Protein AF-A0A8H2WI42-F1 (afdb_monomer)

Radius of gyration: 47.76 Å; Cα contacts (8 Å, |Δi|>4): 108; chains: 1; bounding box: 80×71×125 Å

Secondary structure (DSSP, 8-state):
-------HHHHHHHHHHHHHHHHHHHHHHHHHHTS-HHHHHHHHHHHHHHHHHHHHHHHHHHHHHHHHHHHHHHHHHHHHHHHHHHHHHHHHHHHHHHH--STTSB--PPPPTTSPPPPTTTS-SBHHHHHH--HHHHHHHHHHTT----TT--HHHHHHHHHHHHT---

Structure (mmCIF, N/CA/C/O backbone):
data_AF-A0A8H2WI42-F1
#
_entry.id   AF-A0A8H2WI42-F1
#
loop_
_atom_site.group_PDB
_atom_site.id
_atom_site.type_symbol
_atom_site.label_atom_id
_atom_site.labe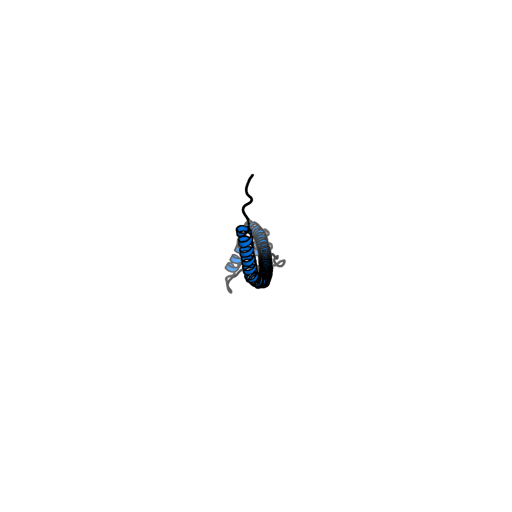l_alt_id
_atom_site.label_comp_id
_atom_site.label_asym_id
_atom_site.label_entity_id
_atom_site.label_seq_id
_atom_site.pdbx_PDB_ins_code
_atom_site.Cartn_x
_atom_site.Cartn_y
_atom_site.Cartn_z
_atom_site.occupancy
_atom_site.B_iso_or_equiv
_atom_site.auth_seq_id
_atom_site.auth_comp_id
_atom_site.auth_asym_id
_atom_site.auth_atom_id
_atom_site.pdbx_PDB_model_num
ATOM 1 N N . MET A 1 1 ? 46.344 56.188 -91.158 1.00 41.31 1 MET A N 1
ATOM 2 C CA . MET A 1 1 ? 47.167 54.965 -91.235 1.00 41.31 1 MET A CA 1
ATOM 3 C C . MET A 1 1 ? 47.690 54.660 -89.843 1.00 41.31 1 MET A C 1
ATOM 5 O O . MET A 1 1 ? 48.489 55.440 -89.346 1.00 41.31 1 MET A O 1
ATOM 9 N N . ALA A 1 2 ? 47.208 53.594 -89.204 1.00 46.62 2 ALA A N 1
ATOM 10 C CA . ALA A 1 2 ? 47.808 53.053 -87.986 1.00 46.62 2 ALA A CA 1
ATOM 11 C C . ALA A 1 2 ? 48.639 51.828 -88.392 1.00 46.62 2 ALA A C 1
ATOM 13 O O . ALA A 1 2 ? 48.130 50.947 -89.082 1.00 46.62 2 ALA A O 1
ATOM 14 N N . GLN A 1 3 ? 49.929 51.830 -88.055 1.00 51.53 3 GLN A N 1
ATOM 15 C CA . GLN A 1 3 ? 50.842 50.719 -88.317 1.00 51.53 3 GLN A CA 1
ATOM 16 C C . GLN A 1 3 ? 50.458 49.536 -87.420 1.00 51.53 3 GLN A C 1
ATOM 18 O O . GLN A 1 3 ? 50.514 49.653 -86.199 1.00 51.53 3 GLN A O 1
ATOM 23 N N . LEU A 1 4 ? 50.084 48.403 -88.019 1.00 53.66 4 LEU A N 1
ATOM 24 C CA . LEU A 1 4 ? 50.010 47.124 -87.314 1.00 53.66 4 LEU A CA 1
ATOM 25 C C . LEU A 1 4 ? 51.448 46.698 -86.992 1.00 53.66 4 LEU A C 1
ATOM 27 O O . LEU A 1 4 ? 52.192 46.287 -87.883 1.00 53.66 4 LEU A O 1
ATOM 31 N N . GLN A 1 5 ? 51.866 46.872 -85.738 1.00 60.22 5 GLN A N 1
ATOM 32 C CA . GLN A 1 5 ? 53.112 46.287 -85.252 1.00 60.22 5 GLN A CA 1
ATOM 33 C C . GLN A 1 5 ? 52.978 44.756 -85.238 1.00 60.22 5 GLN A C 1
ATOM 35 O O . GLN A 1 5 ? 51.902 44.243 -84.933 1.00 60.22 5 GLN A O 1
ATOM 40 N N . PRO A 1 6 ? 54.041 44.006 -85.566 1.00 58.50 6 PRO A N 1
ATOM 41 C CA . PRO A 1 6 ? 53.992 42.552 -85.551 1.00 58.50 6 PRO A CA 1
ATOM 42 C C . PRO A 1 6 ? 53.784 42.033 -84.120 1.00 58.50 6 PRO A C 1
ATOM 44 O O . PRO A 1 6 ? 54.685 42.111 -83.289 1.00 58.50 6 PRO A O 1
ATOM 47 N N . GLU A 1 7 ? 52.615 41.452 -83.851 1.00 64.00 7 GLU A N 1
ATOM 48 C CA . GLU A 1 7 ? 52.217 40.874 -82.553 1.00 64.00 7 GLU A CA 1
ATOM 49 C C . GLU A 1 7 ? 52.965 39.568 -82.200 1.00 64.00 7 GLU A C 1
ATOM 51 O O . GLU A 1 7 ? 52.633 38.887 -81.232 1.00 64.00 7 GLU A O 1
ATOM 56 N N . TRP A 1 8 ? 54.014 39.215 -82.951 1.00 73.31 8 TRP A N 1
ATOM 57 C CA . TRP A 1 8 ? 54.834 38.019 -82.736 1.00 73.31 8 TRP A CA 1
ATOM 58 C C . TRP A 1 8 ? 55.337 37.844 -81.296 1.00 73.31 8 TRP A C 1
ATOM 60 O O . TRP A 1 8 ? 55.250 36.727 -80.794 1.00 73.31 8 TRP A O 1
ATOM 70 N N . PRO A 1 9 ? 55.802 38.889 -80.581 1.00 74.88 9 PRO A N 1
ATOM 71 C CA . PRO A 1 9 ? 56.204 38.740 -79.183 1.00 74.88 9 PRO A CA 1
ATOM 72 C C . PRO A 1 9 ? 55.037 38.348 -78.267 1.00 74.88 9 PRO A C 1
ATOM 74 O O . PRO A 1 9 ? 55.220 37.568 -77.339 1.00 74.88 9 PRO A O 1
ATOM 77 N N . ILE A 1 10 ? 53.830 38.851 -78.549 1.00 76.94 10 ILE A N 1
ATOM 78 C CA . ILE A 1 10 ? 52.614 38.541 -77.786 1.00 76.94 10 ILE A CA 1
ATOM 79 C C . ILE A 1 10 ? 52.227 3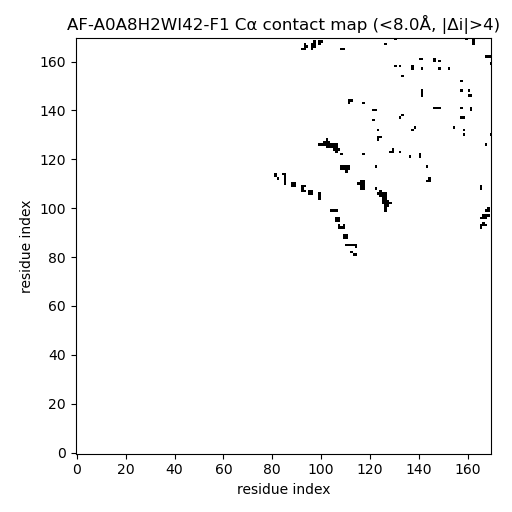7.077 -78.013 1.00 76.94 10 ILE A C 1
ATOM 81 O O . ILE A 1 10 ? 51.945 36.361 -77.055 1.00 76.94 10 ILE A O 1
ATOM 85 N N . ILE A 1 11 ? 52.290 36.612 -79.264 1.00 75.88 11 ILE A N 1
ATOM 86 C CA . ILE A 1 11 ? 52.019 35.216 -79.631 1.00 75.88 11 ILE A CA 1
ATOM 87 C C . ILE A 1 11 ? 53.037 34.273 -78.970 1.00 75.88 11 ILE A C 1
ATOM 89 O O . ILE A 1 11 ? 52.645 33.268 -78.383 1.00 75.88 11 ILE A O 1
ATOM 93 N N . THR A 1 12 ? 54.331 34.600 -79.007 1.00 79.19 12 THR A N 1
ATOM 94 C CA . THR A 1 12 ? 55.389 33.778 -78.391 1.00 79.19 12 THR A CA 1
ATOM 95 C C . THR A 1 12 ? 55.243 33.692 -76.872 1.00 79.19 12 THR A C 1
ATOM 97 O O . THR A 1 12 ? 55.379 32.609 -76.298 1.00 79.19 12 THR A O 1
ATOM 100 N N . ASN A 1 13 ? 54.915 34.806 -76.213 1.00 78.94 13 ASN A N 1
ATOM 101 C CA . ASN A 1 13 ? 54.652 34.808 -74.775 1.00 78.94 13 ASN A CA 1
ATOM 102 C C . ASN A 1 13 ? 53.420 33.955 -74.445 1.00 78.94 13 ASN A C 1
ATOM 104 O O . ASN A 1 13 ? 53.494 33.105 -73.564 1.00 78.94 13 ASN A O 1
ATOM 108 N N . ALA A 1 14 ? 52.340 34.077 -75.225 1.00 74.94 14 ALA A N 1
ATOM 109 C CA . ALA A 1 14 ? 51.139 33.264 -75.043 1.00 74.94 14 ALA A CA 1
ATOM 110 C C . ALA A 1 14 ? 51.407 31.756 -75.214 1.00 74.94 14 ALA A C 1
ATOM 112 O O . ALA A 1 14 ? 50.877 30.947 -74.454 1.00 74.94 14 ALA A O 1
ATOM 113 N N . PHE A 1 15 ? 52.253 31.360 -76.171 1.00 80.56 15 PHE A N 1
ATOM 114 C CA . PHE A 1 15 ? 52.679 29.963 -76.319 1.00 80.56 15 PHE A CA 1
ATOM 115 C C . PHE A 1 15 ? 53.477 29.469 -75.110 1.00 80.56 15 PHE A C 1
ATOM 117 O O . PHE A 1 15 ? 53.229 28.368 -74.621 1.00 80.56 15 PHE A O 1
ATOM 124 N N . THR A 1 16 ? 54.387 30.295 -74.598 1.00 82.62 16 THR A N 1
ATOM 125 C CA . THR A 1 16 ? 55.201 29.961 -73.421 1.00 82.62 16 THR A CA 1
ATOM 126 C C . THR A 1 16 ? 54.327 29.804 -72.172 1.00 82.62 16 THR A C 1
ATOM 128 O O . THR A 1 16 ? 54.487 28.845 -71.416 1.00 82.62 16 THR A O 1
ATOM 131 N N . ASP A 1 17 ? 53.344 30.687 -71.991 1.00 80.38 17 ASP A N 1
ATOM 132 C CA . ASP A 1 17 ? 52.384 30.626 -70.887 1.00 80.38 17 ASP A CA 1
ATOM 133 C C . ASP A 1 17 ? 51.490 29.378 -70.971 1.00 80.38 17 ASP A C 1
ATOM 135 O O . ASP A 1 17 ? 51.221 28.730 -69.956 1.00 80.38 17 ASP A O 1
ATOM 139 N N . LEU A 1 18 ? 51.069 28.988 -72.180 1.00 80.50 18 LEU A N 1
ATOM 140 C CA . LEU A 1 18 ? 50.295 27.765 -72.413 1.00 80.50 18 LEU A CA 1
ATOM 141 C C . LEU A 1 18 ? 51.111 26.498 -72.138 1.00 80.50 18 LEU A C 1
ATOM 143 O O . LEU A 1 18 ? 50.589 25.552 -71.542 1.00 80.50 18 LEU A O 1
ATOM 147 N N . GLU A 1 19 ? 52.386 26.465 -72.526 1.00 84.44 19 GLU A N 1
ATOM 148 C CA . GLU A 1 19 ? 53.281 25.354 -72.191 1.00 84.44 19 GLU A CA 1
ATOM 149 C C . GLU A 1 19 ? 53.481 25.233 -70.679 1.00 84.44 19 GLU A C 1
ATOM 151 O O . GLU A 1 19 ? 53.418 24.125 -70.132 1.00 84.44 19 GLU A O 1
ATOM 156 N N . HIS A 1 20 ? 53.644 26.366 -69.990 1.00 85.44 20 HIS A N 1
ATOM 157 C CA . HIS A 1 20 ? 53.774 26.406 -68.538 1.00 85.44 20 HIS A CA 1
ATOM 158 C C . HIS A 1 20 ? 52.492 25.928 -67.848 1.00 85.44 20 HIS A C 1
ATOM 160 O O . HIS A 1 20 ? 52.540 25.058 -66.976 1.00 85.44 20 HIS A O 1
ATOM 166 N N . ALA A 1 21 ? 51.327 26.408 -68.291 1.00 75.38 21 ALA A N 1
ATOM 167 C CA . ALA A 1 21 ? 50.032 25.950 -67.798 1.00 75.38 21 ALA A CA 1
ATOM 168 C C . ALA A 1 21 ? 49.836 24.442 -68.036 1.00 75.38 21 ALA A C 1
ATOM 170 O O . ALA A 1 21 ? 49.391 23.721 -67.142 1.00 75.38 21 ALA A O 1
ATOM 171 N N . GLY A 1 22 ? 50.233 23.932 -69.205 1.00 80.69 22 GLY A N 1
ATOM 172 C CA . GLY A 1 22 ? 50.193 22.505 -69.522 1.00 80.69 22 GLY A CA 1
ATOM 173 C C . GLY A 1 22 ? 51.148 21.659 -68.670 1.00 80.69 22 GLY A C 1
ATOM 174 O O . GLY A 1 22 ? 50.842 20.506 -68.359 1.00 80.69 22 GLY A O 1
ATOM 175 N N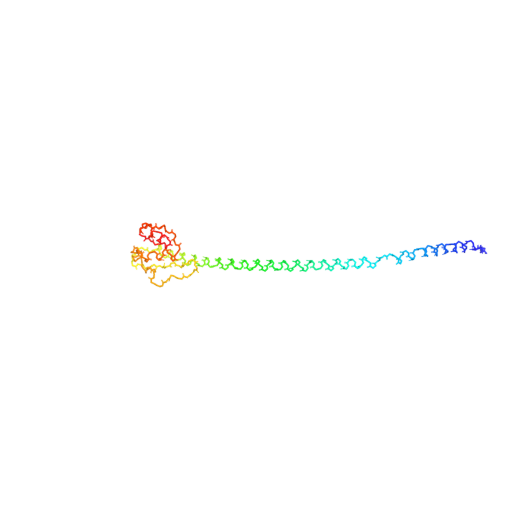 . ALA A 1 23 ? 52.302 22.197 -68.270 1.00 84.00 23 ALA A N 1
ATOM 176 C CA . ALA A 1 23 ? 53.215 21.542 -67.332 1.00 84.00 23 ALA A CA 1
ATOM 177 C C . ALA A 1 23 ? 52.625 21.485 -65.912 1.00 84.00 23 ALA A C 1
ATOM 179 O O . ALA A 1 23 ? 52.583 20.409 -65.314 1.00 84.00 23 ALA A O 1
ATOM 180 N N . VAL A 1 24 ? 52.073 22.600 -65.423 1.00 84.62 24 VAL A N 1
ATOM 181 C CA . VAL A 1 24 ? 51.402 22.676 -64.115 1.00 84.62 24 VAL A CA 1
ATOM 182 C C . VAL A 1 24 ? 50.213 21.718 -64.057 1.00 84.62 24 VAL A C 1
ATOM 184 O O . VAL A 1 24 ? 50.088 20.950 -63.107 1.00 84.62 24 VAL A O 1
ATOM 187 N N . LEU A 1 25 ? 49.363 21.683 -65.087 1.00 80.00 25 LEU A N 1
ATOM 188 C CA . LEU A 1 25 ? 48.225 20.761 -65.136 1.00 80.00 25 LEU A CA 1
ATOM 189 C C . LEU A 1 25 ? 48.672 19.293 -65.126 1.00 80.00 25 LEU A C 1
ATOM 191 O O . LEU A 1 25 ? 48.085 18.487 -64.406 1.00 80.00 25 LEU A O 1
ATOM 195 N N . ARG A 1 26 ? 49.738 18.939 -65.856 1.00 83.69 26 ARG A N 1
ATOM 196 C CA . ARG A 1 26 ? 50.295 17.574 -65.843 1.00 83.69 26 ARG A CA 1
ATOM 197 C C . ARG A 1 26 ? 50.823 17.156 -64.473 1.00 83.69 26 ARG A C 1
ATOM 199 O O . ARG A 1 26 ? 50.738 15.977 -64.144 1.00 83.69 26 ARG A O 1
ATOM 206 N N . GLU A 1 27 ? 51.327 18.092 -63.674 1.00 80.88 27 GLU A N 1
ATOM 207 C CA . GLU A 1 27 ? 51.771 17.808 -62.308 1.00 80.88 27 GLU A CA 1
ATOM 208 C C . GLU A 1 27 ? 50.604 17.751 -61.307 1.00 80.88 27 GLU A C 1
ATOM 210 O O . GLU A 1 27 ? 50.573 16.894 -60.422 1.00 80.88 27 GLU A O 1
ATOM 215 N N . GLN A 1 28 ? 49.632 18.655 -61.435 1.00 73.81 28 GLN A N 1
ATOM 216 C CA . GLN A 1 28 ? 48.548 18.809 -60.463 1.00 73.81 28 GLN A CA 1
ATOM 217 C C . GLN A 1 28 ? 47.422 17.784 -60.654 1.00 73.81 28 GLN A C 1
ATOM 219 O O . GLN A 1 28 ? 46.869 17.302 -59.667 1.00 73.81 28 GLN A O 1
ATOM 224 N N . VAL A 1 29 ? 47.098 17.390 -61.892 1.00 74.12 29 VAL A N 1
ATOM 225 C CA . VAL A 1 29 ? 46.006 16.437 -62.176 1.00 74.12 29 VAL A CA 1
ATOM 226 C C . VAL A 1 29 ? 46.216 15.075 -61.487 1.00 74.12 29 VAL A C 1
ATOM 228 O O . VAL A 1 29 ? 45.288 14.616 -60.819 1.00 74.12 29 VAL A O 1
ATOM 231 N N . PRO A 1 30 ? 47.406 14.442 -61.530 1.00 72.12 30 PRO A N 1
ATOM 232 C CA . PRO A 1 30 ? 47.656 13.199 -60.799 1.00 72.12 30 PRO A CA 1
ATOM 233 C C . PRO A 1 30 ? 47.623 13.380 -59.277 1.00 72.12 30 PRO A C 1
ATOM 235 O O . PRO A 1 30 ? 47.183 12.482 -58.564 1.00 72.12 30 PRO A O 1
ATOM 238 N N . ARG A 1 31 ? 48.070 14.537 -58.763 1.00 66.19 31 ARG A N 1
ATOM 239 C CA . ARG A 1 31 ? 48.027 14.844 -57.323 1.00 66.19 31 ARG A CA 1
ATOM 240 C C . ARG A 1 31 ? 46.589 14.942 -56.827 1.00 66.19 31 ARG A C 1
ATOM 242 O O . ARG A 1 31 ? 46.296 14.363 -55.791 1.00 66.19 31 ARG A O 1
ATOM 249 N N . ILE A 1 32 ? 45.706 15.600 -57.584 1.00 61.75 32 ILE A N 1
ATOM 250 C CA . ILE A 1 32 ? 44.266 15.697 -57.293 1.00 61.75 32 ILE A CA 1
ATOM 251 C C . ILE A 1 32 ? 43.594 14.323 -57.398 1.00 61.75 32 ILE A C 1
ATOM 253 O O . ILE A 1 32 ? 42.836 13.948 -56.507 1.00 61.75 32 ILE A O 1
ATOM 257 N N . ALA A 1 33 ? 43.908 13.548 -58.441 1.00 59.19 33 ALA A N 1
ATOM 258 C CA . ALA A 1 33 ? 43.379 12.195 -58.622 1.00 59.19 33 ALA A CA 1
ATOM 259 C C . ALA A 1 33 ? 43.792 11.232 -57.490 1.00 59.19 33 ALA A C 1
ATOM 261 O O . ALA A 1 33 ? 43.049 10.309 -57.169 1.00 59.19 33 ALA A O 1
ATOM 262 N N . ASN A 1 34 ? 44.947 11.474 -56.862 1.00 57.53 34 ASN A N 1
ATOM 263 C CA . ASN A 1 34 ? 45.467 10.687 -55.744 1.00 57.53 34 ASN A CA 1
ATOM 264 C C . ASN A 1 34 ? 45.096 11.243 -54.357 1.00 57.53 34 ASN A C 1
ATOM 266 O O . ASN A 1 34 ? 45.552 10.691 -53.353 1.00 57.53 34 ASN A O 1
ATOM 270 N N . ILE A 1 35 ? 44.276 12.299 -54.255 1.00 57.97 35 ILE A N 1
ATOM 271 C CA . ILE A 1 35 ? 43.704 12.708 -52.964 1.00 57.97 35 ILE A CA 1
ATOM 272 C C . ILE A 1 35 ? 42.693 11.624 -52.555 1.00 57.97 35 ILE A C 1
ATOM 274 O O . ILE A 1 35 ? 41.717 11.409 -53.277 1.00 57.97 35 ILE A O 1
ATOM 278 N N . PRO A 1 36 ? 42.857 10.945 -51.404 1.00 56.28 36 PRO A N 1
ATOM 279 C CA . PRO A 1 36 ? 41.958 9.878 -50.975 1.00 56.28 36 PRO A CA 1
ATOM 280 C C . PRO A 1 36 ? 40.646 10.454 -50.410 1.00 56.28 36 PRO A C 1
ATOM 282 O O . PRO A 1 36 ? 40.325 10.298 -49.236 1.00 56.28 36 PRO A O 1
ATOM 285 N N . VAL A 1 37 ? 39.854 11.115 -51.256 1.00 57.88 37 VAL A N 1
ATOM 286 C CA . VAL A 1 37 ? 38.481 11.557 -50.956 1.00 57.88 37 VAL A CA 1
ATOM 287 C C . VAL A 1 37 ? 37.555 10.390 -50.548 1.00 57.88 37 VAL A C 1
ATOM 289 O O . VAL A 1 37 ? 36.774 10.571 -49.609 1.00 57.88 37 VAL A O 1
ATOM 292 N N . PRO A 1 38 ? 37.647 9.178 -51.146 1.00 57.94 38 PRO A N 1
ATOM 293 C CA . PRO A 1 38 ? 36.780 8.054 -50.777 1.00 57.94 38 PRO A CA 1
ATOM 294 C C . PRO A 1 38 ? 36.933 7.601 -49.316 1.00 57.94 38 PRO A C 1
ATOM 296 O O . PRO A 1 38 ? 35.949 7.210 -48.689 1.00 57.94 38 PRO A O 1
ATOM 299 N N . ASN A 1 39 ? 38.142 7.699 -48.746 1.00 60.81 39 ASN A N 1
ATOM 300 C CA . ASN A 1 39 ? 38.410 7.232 -47.383 1.00 60.81 39 ASN A CA 1
ATOM 301 C C . ASN A 1 39 ? 37.757 8.127 -46.323 1.00 60.81 39 ASN A C 1
ATOM 303 O O . ASN A 1 39 ? 37.230 7.612 -45.341 1.00 60.81 39 ASN A O 1
ATOM 307 N N . ASN A 1 40 ? 37.718 9.445 -46.538 1.00 70.69 40 ASN A N 1
ATOM 308 C CA . ASN A 1 40 ? 37.105 10.372 -45.583 1.00 70.69 40 ASN A CA 1
ATOM 309 C C . ASN A 1 40 ? 35.577 10.233 -45.560 1.00 70.69 40 ASN A C 1
ATOM 311 O O . ASN A 1 40 ? 34.979 10.239 -44.488 1.00 70.69 40 ASN A O 1
ATOM 315 N N . ILE A 1 41 ? 34.937 10.052 -46.722 1.00 76.69 41 ILE A N 1
ATOM 316 C CA . ILE A 1 41 ? 33.480 9.858 -46.799 1.00 76.69 41 ILE A CA 1
ATOM 317 C C . ILE A 1 41 ? 33.078 8.540 -46.129 1.00 76.69 41 ILE A C 1
ATOM 319 O O . ILE A 1 41 ? 32.155 8.531 -45.315 1.00 76.69 41 ILE A O 1
ATOM 323 N N . ALA A 1 42 ? 33.798 7.448 -46.403 1.00 79.75 42 ALA A N 1
ATOM 324 C CA . ALA A 1 42 ? 33.538 6.155 -45.772 1.00 79.75 42 ALA A CA 1
ATOM 325 C C . ALA A 1 42 ? 33.739 6.200 -44.244 1.00 79.75 42 ALA A C 1
ATOM 327 O O . ALA A 1 42 ? 32.931 5.654 -43.493 1.00 79.75 42 ALA A O 1
ATOM 328 N N . GLN A 1 43 ? 34.777 6.896 -43.765 1.00 80.06 43 GLN A N 1
ATOM 329 C CA . GLN A 1 43 ? 35.017 7.092 -42.331 1.00 80.06 43 GLN A CA 1
ATOM 330 C C . GLN A 1 43 ? 33.920 7.932 -41.664 1.00 80.06 43 GLN A C 1
ATOM 332 O O . GLN A 1 43 ? 33.439 7.566 -40.592 1.00 80.06 43 GLN A O 1
ATOM 337 N N . ILE A 1 44 ? 33.484 9.025 -42.300 1.00 82.06 44 ILE A N 1
ATOM 338 C CA . ILE A 1 44 ? 32.386 9.862 -41.797 1.00 82.06 44 ILE A CA 1
ATOM 339 C C . ILE A 1 44 ? 31.086 9.054 -41.731 1.00 82.06 44 ILE A C 1
ATOM 341 O O . ILE A 1 44 ? 30.390 9.106 -40.720 1.00 82.06 44 ILE A O 1
ATOM 345 N N . GLN A 1 45 ? 30.774 8.261 -42.760 1.00 85.44 45 GLN A N 1
ATOM 346 C CA . GLN A 1 45 ? 29.598 7.385 -42.764 1.00 85.44 45 GLN A CA 1
ATOM 347 C C . GLN A 1 45 ? 29.653 6.352 -41.634 1.00 85.44 45 GLN A C 1
ATOM 349 O O . GLN A 1 45 ? 28.681 6.206 -40.896 1.00 85.44 45 GLN A O 1
ATOM 354 N N . ALA A 1 46 ? 30.794 5.685 -41.441 1.00 82.44 46 ALA A N 1
ATOM 355 C CA . ALA A 1 46 ? 30.969 4.730 -40.349 1.00 82.44 46 ALA A CA 1
ATOM 356 C C . ALA A 1 46 ? 30.793 5.391 -38.970 1.00 82.44 46 ALA A C 1
ATOM 358 O O . ALA A 1 46 ? 30.153 4.825 -38.082 1.00 82.44 46 ALA A O 1
ATOM 359 N N . MET A 1 47 ? 31.313 6.611 -38.795 1.00 85.44 47 MET A N 1
ATOM 360 C CA . MET A 1 47 ? 31.142 7.379 -37.564 1.00 85.44 47 MET A CA 1
ATOM 361 C C . MET A 1 47 ? 29.675 7.753 -37.324 1.00 85.44 47 MET A C 1
ATOM 363 O O . MET A 1 47 ? 29.190 7.588 -36.206 1.00 85.44 47 MET A O 1
ATOM 367 N N . LEU A 1 48 ? 28.957 8.208 -38.355 1.00 92.19 48 LEU A N 1
ATOM 368 C CA . LEU A 1 48 ? 27.534 8.544 -38.257 1.00 92.19 48 LEU A CA 1
ATOM 369 C C . LEU A 1 48 ? 26.688 7.324 -37.882 1.00 92.19 48 LEU A C 1
ATOM 371 O O . LEU A 1 48 ? 25.881 7.419 -36.963 1.00 92.19 48 LEU A O 1
ATOM 375 N N . VAL A 1 49 ? 26.933 6.166 -38.504 1.00 92.25 49 VAL A N 1
ATOM 376 C CA . VAL A 1 49 ? 26.248 4.907 -38.160 1.00 92.25 49 VAL A CA 1
ATOM 377 C C . VAL A 1 49 ? 26.533 4.504 -36.710 1.00 92.25 49 VAL A C 1
ATOM 379 O O . VAL A 1 49 ? 25.625 4.124 -35.973 1.00 92.25 49 VAL A O 1
ATOM 382 N N . ALA A 1 50 ? 27.783 4.628 -36.255 1.00 90.19 50 ALA A N 1
ATOM 383 C CA . ALA A 1 50 ? 28.136 4.338 -34.867 1.00 90.19 50 ALA A CA 1
ATOM 384 C C . ALA A 1 50 ? 27.472 5.314 -33.878 1.00 90.19 50 ALA A C 1
ATOM 386 O O . ALA A 1 50 ? 27.052 4.905 -32.793 1.00 90.19 50 ALA A O 1
ATOM 387 N N . MET A 1 51 ? 27.364 6.596 -34.233 1.00 90.06 51 MET A N 1
ATOM 388 C CA . MET A 1 51 ? 26.658 7.598 -33.433 1.00 90.06 51 MET A CA 1
ATOM 389 C C . MET A 1 51 ? 25.158 7.315 -33.375 1.00 90.06 51 MET A C 1
ATOM 391 O O . MET A 1 51 ? 24.588 7.349 -32.289 1.00 90.06 51 MET A O 1
ATOM 395 N N . GLU A 1 52 ? 24.534 6.984 -34.503 1.00 93.81 52 GLU A N 1
ATOM 396 C CA . GLU A 1 52 ? 23.121 6.614 -34.572 1.00 93.81 52 GLU A CA 1
ATOM 397 C C . GLU A 1 52 ? 22.832 5.381 -33.710 1.00 93.81 52 GLU A C 1
ATOM 399 O O . GLU A 1 52 ? 21.916 5.406 -32.889 1.00 93.81 52 GLU A O 1
ATOM 404 N N . ALA A 1 53 ? 23.677 4.349 -33.790 1.00 92.12 53 ALA A N 1
ATOM 405 C CA . ALA A 1 53 ? 23.559 3.163 -32.946 1.00 92.12 53 ALA A CA 1
ATOM 406 C C . ALA A 1 53 ? 23.672 3.499 -31.447 1.00 92.12 53 ALA A C 1
ATOM 408 O O . ALA A 1 53 ? 22.886 3.007 -30.635 1.00 92.12 53 ALA A O 1
ATOM 409 N N . ARG A 1 54 ? 24.613 4.376 -31.063 1.00 93.69 54 ARG A N 1
ATOM 410 C CA . ARG A 1 54 ? 24.765 4.837 -29.670 1.00 93.69 54 ARG A CA 1
ATOM 411 C C . ARG A 1 54 ? 23.564 5.655 -29.199 1.00 93.69 54 ARG A C 1
ATOM 413 O O . ARG A 1 54 ? 23.116 5.470 -28.069 1.00 93.69 54 ARG A O 1
ATOM 420 N N . LEU A 1 55 ? 23.033 6.535 -30.046 1.00 95.19 55 LEU A N 1
ATOM 421 C CA . LEU A 1 55 ? 21.843 7.327 -29.740 1.00 95.19 55 LEU A CA 1
ATOM 422 C C . LEU A 1 55 ? 20.611 6.432 -29.588 1.00 95.19 55 LEU A C 1
ATOM 424 O O . LEU A 1 55 ? 19.885 6.572 -28.608 1.00 95.19 55 LEU A O 1
ATOM 428 N N . ALA A 1 56 ? 20.411 5.469 -30.488 1.00 93.50 56 ALA A N 1
ATOM 429 C CA . ALA A 1 56 ? 19.317 4.506 -30.406 1.00 93.50 56 ALA A CA 1
ATOM 430 C C . ALA A 1 56 ? 19.394 3.657 -29.125 1.00 93.50 56 ALA A C 1
ATOM 432 O O . ALA A 1 56 ? 18.384 3.473 -28.437 1.00 93.50 56 ALA A O 1
ATOM 433 N N . ALA A 1 57 ? 20.594 3.196 -28.760 1.00 94.38 57 ALA A N 1
ATOM 434 C CA . ALA A 1 57 ? 20.822 2.476 -27.511 1.00 94.38 57 ALA A CA 1
ATOM 435 C C . ALA A 1 57 ? 20.520 3.354 -26.284 1.00 94.38 57 ALA A C 1
ATOM 437 O O . ALA A 1 57 ? 19.817 2.914 -25.378 1.00 94.38 57 ALA A O 1
ATOM 438 N N . SER A 1 58 ? 20.980 4.609 -26.283 1.00 94.81 58 SER A N 1
ATOM 439 C CA . SER A 1 58 ? 20.722 5.570 -25.203 1.00 94.81 58 SER A CA 1
ATOM 440 C C . SER A 1 58 ? 19.228 5.869 -25.038 1.00 94.81 58 SER A C 1
ATOM 442 O O . SER A 1 58 ? 18.697 5.779 -23.934 1.00 94.81 58 SER A O 1
ATOM 444 N N . ILE A 1 59 ? 18.511 6.127 -26.137 1.00 96.12 59 ILE A N 1
ATOM 445 C CA . ILE A 1 59 ? 17.055 6.354 -26.128 1.00 96.12 59 ILE A CA 1
ATOM 446 C C . ILE A 1 59 ? 16.317 5.133 -25.572 1.00 96.12 59 ILE A C 1
ATOM 448 O O . ILE A 1 59 ? 15.369 5.278 -24.800 1.00 96.12 59 ILE A O 1
ATOM 452 N N . THR A 1 60 ? 16.753 3.930 -25.946 1.00 95.88 60 THR A N 1
ATOM 453 C CA . THR A 1 60 ? 16.179 2.685 -25.424 1.00 95.88 60 THR A CA 1
ATOM 454 C C . THR A 1 60 ? 16.438 2.545 -23.924 1.00 95.88 60 THR A C 1
ATOM 456 O O . THR A 1 60 ? 15.513 2.225 -23.181 1.00 95.88 60 THR A O 1
ATOM 459 N N . GLY A 1 61 ? 17.655 2.855 -23.465 1.00 96.69 61 GLY A N 1
ATOM 460 C CA . GLY A 1 61 ? 18.004 2.889 -22.042 1.00 96.69 61 GLY A CA 1
ATOM 461 C C . GLY A 1 61 ? 17.111 3.846 -21.253 1.00 96.69 61 GLY A C 1
ATOM 462 O O . GLY A 1 61 ? 16.433 3.424 -20.322 1.00 96.69 61 GLY A O 1
ATOM 463 N N . VAL A 1 62 ? 16.994 5.097 -21.706 1.00 97.19 62 VAL A N 1
ATOM 464 C CA . VAL A 1 62 ? 16.140 6.108 -21.061 1.00 97.19 62 VAL A CA 1
ATOM 465 C C . VAL A 1 62 ? 14.673 5.671 -21.018 1.00 97.19 62 VAL A C 1
ATOM 467 O O . VAL A 1 62 ? 14.011 5.853 -19.999 1.00 97.19 62 VAL A O 1
ATOM 470 N N . ARG A 1 63 ? 14.139 5.064 -22.087 1.00 96.00 63 ARG A N 1
ATOM 471 C CA . ARG A 1 63 ? 12.759 4.538 -22.079 1.00 96.00 63 ARG A CA 1
ATOM 472 C C . ARG A 1 63 ? 12.561 3.447 -21.031 1.00 96.00 63 ARG A C 1
ATOM 474 O O . ARG A 1 63 ? 11.521 3.429 -20.368 1.00 96.00 63 ARG A O 1
ATOM 481 N N . ASN A 1 64 ? 13.536 2.558 -20.874 1.00 96.88 64 ASN A N 1
ATOM 482 C CA . ASN A 1 64 ? 13.477 1.504 -19.867 1.00 96.88 64 ASN A CA 1
ATOM 483 C C . ASN A 1 64 ? 13.513 2.096 -18.455 1.00 96.88 64 ASN A C 1
ATOM 485 O O . ASN A 1 64 ? 12.668 1.739 -17.636 1.00 96.88 64 ASN A O 1
ATOM 489 N N . ASP A 1 65 ? 14.407 3.052 -18.200 1.00 96.75 65 ASP A N 1
ATOM 490 C CA . ASP A 1 65 ? 14.518 3.726 -16.902 1.00 96.75 65 ASP A CA 1
ATOM 491 C C . ASP A 1 65 ? 13.225 4.471 -16.545 1.00 96.75 65 ASP A C 1
ATOM 493 O O . ASP A 1 65 ? 12.705 4.334 -15.437 1.00 96.75 65 ASP A O 1
ATOM 497 N N . VAL A 1 66 ? 12.637 5.199 -17.503 1.00 97.56 66 VAL A N 1
ATOM 498 C CA . VAL A 1 66 ? 11.344 5.879 -17.319 1.00 97.56 66 VAL A CA 1
ATOM 499 C C . VAL A 1 66 ? 10.235 4.878 -17.000 1.00 97.56 66 VAL A C 1
ATOM 501 O O . VAL A 1 66 ? 9.447 5.115 -16.087 1.00 97.56 66 VAL A O 1
ATOM 504 N N . THR A 1 67 ? 10.190 3.743 -17.699 1.00 97.25 67 THR A N 1
ATOM 505 C CA . THR A 1 67 ? 9.188 2.695 -17.450 1.00 97.25 67 THR A CA 1
ATOM 506 C C . THR A 1 67 ? 9.346 2.100 -16.048 1.00 97.25 67 THR A C 1
ATOM 508 O O . THR A 1 67 ? 8.362 1.912 -15.331 1.00 97.25 67 THR A O 1
ATOM 511 N N . GLN A 1 68 ? 10.583 1.842 -15.614 1.00 96.50 68 GLN A N 1
ATOM 512 C CA . GLN A 1 68 ? 10.863 1.345 -14.266 1.00 96.50 68 GLN A CA 1
ATOM 513 C C . GLN A 1 68 ? 10.453 2.356 -13.190 1.00 96.50 68 GLN A C 1
ATOM 515 O O . GLN A 1 68 ? 9.816 1.977 -12.206 1.00 96.50 68 GLN A O 1
ATOM 520 N N . LEU A 1 69 ? 10.759 3.640 -13.393 1.00 97.06 69 LEU A N 1
ATOM 521 C CA . LEU A 1 69 ? 10.353 4.715 -12.489 1.00 97.06 69 LEU A CA 1
ATOM 522 C C . LEU A 1 69 ? 8.831 4.836 -12.396 1.00 97.06 69 LEU A C 1
ATOM 524 O O . LEU A 1 69 ? 8.296 4.924 -11.293 1.00 97.06 69 LEU A O 1
ATOM 528 N N . GLN A 1 70 ? 8.128 4.798 -13.529 1.00 97.00 70 GLN A N 1
ATOM 529 C CA . GLN A 1 70 ? 6.666 4.842 -13.567 1.00 97.00 70 GLN A CA 1
ATOM 530 C C . GLN A 1 70 ? 6.046 3.668 -12.803 1.00 97.00 70 GLN A C 1
ATOM 532 O O . GLN A 1 70 ? 5.182 3.879 -11.953 1.00 97.00 70 GLN A O 1
ATOM 537 N N . ASN A 1 71 ? 6.533 2.447 -13.028 1.00 96.81 71 ASN A N 1
ATOM 538 C CA . ASN A 1 71 ? 6.051 1.265 -12.313 1.00 96.81 71 ASN A CA 1
ATOM 539 C C . ASN A 1 71 ? 6.319 1.359 -10.804 1.00 96.81 71 ASN A C 1
ATOM 541 O O . ASN A 1 71 ? 5.440 1.053 -9.997 1.00 96.81 71 ASN A O 1
ATOM 545 N N . GLY A 1 72 ? 7.508 1.826 -10.412 1.00 97.31 72 GLY A N 1
ATOM 546 C CA . GLY A 1 72 ? 7.859 2.032 -9.008 1.00 97.31 72 GLY A CA 1
ATOM 547 C C . GLY A 1 72 ? 7.001 3.101 -8.325 1.00 97.31 72 GLY A C 1
ATOM 548 O O . GLY A 1 72 ? 6.606 2.926 -7.171 1.00 97.31 72 GLY A O 1
ATOM 549 N N . LEU A 1 73 ? 6.681 4.191 -9.027 1.00 96.88 73 LEU A N 1
ATOM 550 C CA . LEU A 1 73 ? 5.794 5.241 -8.524 1.00 96.88 73 LEU A CA 1
ATOM 551 C C . LEU A 1 73 ? 4.360 4.741 -8.369 1.00 96.88 73 LEU A C 1
ATOM 553 O O . LEU A 1 73 ? 3.775 4.959 -7.313 1.00 96.88 73 LEU A O 1
ATOM 557 N N . ASN A 1 74 ? 3.827 4.025 -9.359 1.00 96.81 74 ASN A N 1
ATOM 558 C CA . ASN A 1 74 ? 2.478 3.464 -9.288 1.00 96.81 74 ASN A CA 1
ATOM 559 C C . ASN A 1 74 ? 2.337 2.504 -8.098 1.00 96.81 74 ASN A C 1
ATOM 561 O O . ASN A 1 74 ? 1.443 2.681 -7.277 1.00 96.81 74 ASN A O 1
ATOM 565 N N . ALA A 1 75 ? 3.292 1.588 -7.908 1.00 96.06 75 ALA A N 1
ATOM 566 C CA . ALA A 1 75 ? 3.282 0.684 -6.757 1.00 96.06 75 ALA A CA 1
ATOM 567 C C . ALA A 1 75 ? 3.326 1.434 -5.409 1.00 96.06 75 ALA A C 1
ATOM 569 O O . ALA A 1 75 ? 2.667 1.044 -4.446 1.00 96.06 75 ALA A O 1
ATOM 570 N N . ARG A 1 76 ? 4.085 2.536 -5.322 1.00 96.44 76 ARG A N 1
ATOM 571 C CA . ARG A 1 76 ? 4.112 3.384 -4.117 1.00 96.44 76 ARG A CA 1
ATOM 572 C C . ARG A 1 76 ? 2.800 4.134 -3.902 1.00 96.44 76 ARG A C 1
ATOM 574 O O . ARG A 1 76 ? 2.382 4.269 -2.756 1.00 96.44 76 ARG A O 1
ATOM 581 N N . ILE A 1 77 ? 2.171 4.621 -4.969 1.00 97.12 77 ILE A N 1
ATOM 582 C CA . ILE A 1 77 ? 0.862 5.280 -4.906 1.00 97.12 77 ILE A CA 1
ATOM 583 C C . ILE A 1 77 ? -0.195 4.299 -4.396 1.00 97.12 77 ILE A C 1
ATOM 585 O O . ILE A 1 77 ? -0.968 4.664 -3.511 1.00 97.12 77 ILE A O 1
ATOM 589 N N . ASP A 1 78 ? -0.192 3.056 -4.873 1.00 94.69 78 ASP A N 1
ATOM 590 C CA . ASP A 1 78 ? -1.140 2.033 -4.425 1.00 94.69 78 ASP A CA 1
ATOM 591 C C . ASP A 1 78 ? -0.967 1.723 -2.931 1.00 94.69 78 ASP A C 1
ATOM 593 O O . ASP A 1 78 ? -1.939 1.731 -2.170 1.00 94.69 78 ASP A O 1
ATOM 597 N N . LEU A 1 79 ? 0.281 1.554 -2.477 1.00 94.69 79 LEU A N 1
ATOM 598 C CA . LEU A 1 79 ? 0.595 1.353 -1.059 1.00 94.69 79 LEU A CA 1
ATOM 599 C C . LEU A 1 79 ? 0.141 2.535 -0.191 1.00 94.69 79 LEU A C 1
ATOM 601 O O . LEU A 1 79 ? -0.450 2.334 0.869 1.00 94.69 79 LEU A O 1
ATOM 605 N N . LEU A 1 80 ? 0.399 3.772 -0.624 1.00 95.38 80 LEU A N 1
ATOM 606 C CA . LEU A 1 80 ? -0.008 4.966 0.123 1.00 95.38 80 LEU A CA 1
ATOM 607 C C . LEU A 1 80 ? -1.529 5.113 0.168 1.00 95.38 80 LEU A C 1
ATOM 609 O O . LEU A 1 80 ? -2.076 5.403 1.230 1.00 95.38 80 LEU A O 1
ATOM 613 N N . THR A 1 81 ? -2.208 4.859 -0.950 1.00 95.56 81 THR A N 1
ATOM 614 C CA . THR A 1 81 ? -3.673 4.842 -1.025 1.00 95.56 81 THR A CA 1
ATOM 615 C C . THR A 1 81 ? -4.256 3.858 -0.015 1.00 95.56 81 THR A C 1
ATOM 617 O O . THR A 1 81 ? -5.141 4.225 0.758 1.00 95.56 81 THR A O 1
ATOM 620 N N . GLN A 1 82 ? -3.721 2.635 0.045 1.00 94.56 82 GLN A N 1
ATOM 621 C CA . GLN A 1 82 ? -4.166 1.626 1.004 1.00 94.56 82 GLN A CA 1
ATOM 622 C C . GLN A 1 82 ? -3.942 2.079 2.456 1.00 94.56 82 GLN A C 1
ATOM 624 O O . GLN A 1 82 ? -4.843 1.962 3.287 1.00 94.56 82 GLN A O 1
ATOM 629 N N . VAL A 1 83 ? -2.770 2.641 2.770 1.00 95.38 83 VAL A N 1
ATOM 630 C CA . VAL A 1 83 ? -2.459 3.148 4.119 1.00 95.38 83 VAL A CA 1
ATOM 631 C C . VAL A 1 83 ? -3.415 4.268 4.532 1.00 95.38 83 VAL A C 1
ATOM 633 O O . VAL A 1 83 ? -3.880 4.285 5.673 1.00 95.38 83 VAL A O 1
ATOM 636 N N . VAL A 1 84 ? -3.736 5.192 3.623 1.00 96.00 84 VAL A N 1
ATOM 637 C CA . VAL A 1 84 ? -4.691 6.278 3.889 1.00 96.00 84 VAL A CA 1
ATOM 638 C C . VAL A 1 84 ? -6.080 5.714 4.174 1.00 96.00 84 VAL A C 1
ATOM 640 O O . VAL A 1 84 ? -6.653 6.048 5.207 1.00 96.00 84 VAL A O 1
ATOM 643 N N . GLN A 1 85 ? -6.581 4.797 3.344 1.00 95.38 85 GLN A N 1
ATOM 644 C CA . GLN A 1 85 ? -7.891 4.167 3.553 1.00 95.38 85 GLN A CA 1
ATOM 645 C C . GLN A 1 85 ? -7.983 3.449 4.907 1.00 95.38 85 GLN A C 1
ATOM 6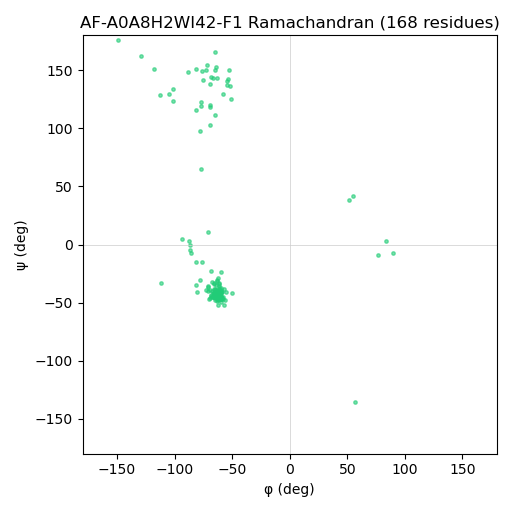47 O O . GLN A 1 85 ? -8.953 3.625 5.648 1.00 95.38 85 GLN A O 1
ATOM 652 N N . VAL A 1 86 ? -6.955 2.675 5.270 1.00 96.00 86 VAL A N 1
ATOM 653 C CA . VAL A 1 86 ? -6.874 2.003 6.578 1.00 96.00 86 VAL A CA 1
ATOM 654 C C . VAL A 1 86 ? -6.901 3.020 7.718 1.00 96.00 86 VAL A C 1
ATOM 656 O O . VAL A 1 86 ? -7.631 2.840 8.696 1.00 96.00 86 VAL A O 1
ATOM 659 N N . ASN A 1 87 ? -6.137 4.105 7.596 1.00 95.81 87 ASN A N 1
ATOM 660 C CA . ASN A 1 87 ? -6.088 5.154 8.609 1.00 95.81 87 ASN A CA 1
ATOM 661 C C . ASN A 1 87 ? -7.415 5.903 8.748 1.00 95.81 87 ASN A C 1
ATOM 663 O O . ASN A 1 87 ? -7.804 6.205 9.873 1.00 95.81 87 ASN A O 1
ATOM 667 N N . GLU A 1 88 ? -8.128 6.172 7.656 1.00 96.12 88 GLU A N 1
ATOM 668 C CA . GLU A 1 88 ? -9.446 6.811 7.691 1.00 96.12 88 GLU A CA 1
ATOM 669 C C . GLU A 1 88 ? -10.485 5.925 8.386 1.00 96.12 88 GLU A C 1
ATOM 671 O O . GLU A 1 88 ? -11.182 6.378 9.300 1.00 96.12 88 GLU A O 1
ATOM 676 N N . LEU A 1 89 ? -10.551 4.641 8.015 1.00 95.81 89 LEU A N 1
ATOM 677 C CA . LEU A 1 89 ? -11.452 3.672 8.643 1.00 95.81 89 LEU A CA 1
ATOM 678 C C . LEU A 1 89 ? -11.164 3.536 10.142 1.00 95.81 89 LEU A C 1
ATOM 680 O O . LEU A 1 89 ? -12.085 3.618 10.961 1.00 95.81 89 LEU A O 1
ATOM 684 N N . ASN A 1 90 ? -9.888 3.393 10.506 1.00 97.25 90 ASN A N 1
ATOM 685 C CA . ASN A 1 90 ? -9.467 3.259 11.898 1.00 97.25 90 ASN A CA 1
ATOM 686 C C . ASN A 1 90 ? -9.621 4.560 12.687 1.00 97.25 90 ASN A C 1
ATOM 688 O O . ASN A 1 90 ? -9.993 4.518 13.857 1.00 97.25 90 ASN A O 1
ATOM 692 N N . GLY A 1 91 ? -9.382 5.714 12.066 1.00 97.31 91 GLY A N 1
ATOM 693 C CA . GLY A 1 91 ? -9.614 7.028 12.660 1.00 97.31 91 GLY A CA 1
ATOM 694 C C . GLY A 1 91 ? -11.086 7.227 13.008 1.00 97.31 91 GLY A C 1
ATOM 695 O O . GLY A 1 91 ? -11.405 7.607 14.134 1.00 97.31 91 GLY A O 1
ATOM 696 N N . ARG A 1 92 ? -11.990 6.867 12.089 1.00 96.62 92 ARG A N 1
ATOM 697 C CA . ARG A 1 92 ? -13.436 6.889 12.338 1.00 96.62 92 ARG A CA 1
ATOM 698 C C . ARG A 1 92 ? -13.840 5.924 13.452 1.00 96.62 92 ARG A C 1
ATOM 700 O O . ARG A 1 92 ? -14.568 6.329 14.353 1.00 96.62 92 ARG A O 1
ATOM 707 N N . ALA A 1 93 ? -13.360 4.678 13.423 1.00 96.81 93 ALA A N 1
ATOM 708 C CA . ALA A 1 93 ? -13.663 3.693 14.464 1.00 96.81 93 ALA A CA 1
ATOM 709 C C . ALA A 1 93 ? -13.188 4.165 15.849 1.00 96.81 93 ALA A C 1
ATOM 711 O O . ALA A 1 93 ? -13.947 4.106 16.812 1.00 96.81 93 ALA A O 1
ATOM 712 N N . ARG A 1 94 ? -11.971 4.719 15.940 1.00 97.88 94 ARG A N 1
ATOM 713 C CA . ARG A 1 94 ? -11.440 5.311 17.177 1.00 97.88 94 ARG A CA 1
ATOM 714 C C . ARG A 1 94 ? -12.275 6.491 17.661 1.00 97.88 94 ARG A C 1
ATOM 716 O O . ARG A 1 94 ? -12.537 6.576 18.852 1.00 97.88 94 ARG A O 1
ATOM 723 N N . ALA A 1 95 ? -12.707 7.381 16.768 1.00 97.00 95 ALA A N 1
ATOM 724 C CA . ALA A 1 95 ? -13.551 8.515 17.141 1.00 97.00 95 ALA A CA 1
ATOM 725 C C . ALA A 1 95 ? -14.898 8.058 17.727 1.00 97.00 95 ALA A C 1
ATOM 727 O O . ALA A 1 95 ? -15.330 8.580 18.753 1.00 97.00 95 ALA A O 1
ATOM 728 N N . VAL A 1 96 ? -15.523 7.042 17.119 1.00 95.06 96 VAL A N 1
ATOM 729 C CA . VAL A 1 96 ? -16.748 6.423 17.649 1.00 95.06 96 VAL A CA 1
ATOM 730 C C . VAL A 1 96 ? -16.475 5.801 19.017 1.00 95.06 96 VAL A C 1
ATOM 732 O O . VAL A 1 96 ? -17.148 6.147 19.984 1.00 95.06 96 VAL A O 1
ATOM 735 N N . ASN A 1 97 ? -15.450 4.956 19.132 1.00 96.94 97 ASN A N 1
ATOM 736 C CA . ASN A 1 97 ? -15.107 4.271 20.379 1.00 96.94 97 ASN A CA 1
ATOM 737 C C . ASN A 1 97 ? -14.775 5.242 21.521 1.00 96.94 97 ASN A C 1
ATOM 739 O O . ASN A 1 97 ? -15.208 5.023 22.648 1.00 96.94 97 ASN A O 1
ATOM 743 N N . ALA A 1 98 ? -14.079 6.343 21.231 1.00 95.94 98 ALA A N 1
ATOM 744 C CA . ALA A 1 98 ? -13.711 7.351 22.223 1.00 95.94 98 ALA A CA 1
ATOM 745 C C . ALA A 1 98 ? -14.920 8.129 22.764 1.00 95.94 98 ALA A C 1
ATOM 747 O O . ALA A 1 98 ? -14.858 8.695 23.855 1.00 95.94 98 ALA A O 1
ATOM 748 N N . SER A 1 99 ? -16.018 8.176 22.005 1.00 93.94 99 SER A N 1
ATOM 749 C CA . SER A 1 99 ? -17.260 8.826 22.434 1.00 93.94 99 SER A CA 1
ATOM 750 C C . SER A 1 99 ? -18.121 7.947 23.351 1.00 93.94 99 SER A C 1
ATOM 752 O O . SER A 1 99 ? -19.017 8.459 24.025 1.00 93.94 99 SER A O 1
ATOM 754 N N . VAL A 1 100 ? -17.843 6.640 23.406 1.00 93.19 100 VAL A N 1
ATOM 755 C CA . VAL A 1 100 ? -18.614 5.665 24.182 1.00 93.19 100 VAL A CA 1
ATOM 756 C C . VAL A 1 100 ? -18.271 5.758 25.668 1.00 93.19 100 VAL A C 1
ATOM 758 O O . VAL A 1 100 ? -17.123 5.576 26.070 1.00 93.19 100 VAL A O 1
ATOM 761 N N . LYS A 1 101 ? -19.290 5.999 26.500 1.00 87.06 101 LYS A N 1
ATOM 762 C CA . LYS A 1 101 ? -19.156 6.073 27.967 1.00 87.06 101 LYS A CA 1
ATOM 763 C C . LYS A 1 101 ? -19.844 4.919 28.695 1.00 87.06 101 LYS A C 1
ATOM 765 O O . LYS A 1 101 ? -19.326 4.453 29.710 1.00 87.06 101 LYS A O 1
ATOM 770 N N . ASP A 1 102 ? -20.957 4.435 28.150 1.00 91.88 102 ASP A N 1
ATOM 771 C CA . ASP A 1 102 ? -21.786 3.411 28.786 1.00 91.88 102 ASP A CA 1
ATOM 772 C C . ASP A 1 102 ? -21.327 1.994 28.428 1.00 91.88 102 ASP A C 1
ATOM 774 O O . ASP A 1 102 ? -20.865 1.726 27.319 1.00 91.88 102 ASP A O 1
ATOM 778 N N . GLU A 1 103 ? -21.504 1.050 29.353 1.00 92.62 103 GLU A N 1
ATOM 779 C CA . GLU A 1 103 ? -21.020 -0.328 29.182 1.00 92.62 103 GLU A CA 1
ATOM 780 C C . GLU A 1 103 ? -21.746 -1.095 28.077 1.00 92.62 103 GLU A C 1
ATOM 782 O O . GLU A 1 103 ? -21.138 -1.923 27.406 1.00 92.62 103 GLU A O 1
ATOM 787 N N . LEU A 1 104 ? -23.027 -0.797 27.862 1.00 94.06 104 LEU A N 1
ATOM 788 C CA . LEU A 1 104 ? -23.869 -1.450 26.856 1.00 94.06 104 LEU A CA 1
ATOM 789 C C . LEU A 1 104 ? -23.756 -0.807 25.470 1.00 94.06 104 LEU A C 1
ATOM 791 O O . LEU A 1 104 ? -24.319 -1.320 24.505 1.00 94.06 104 LEU A O 1
ATOM 795 N N . SER A 1 105 ? -23.058 0.325 25.365 1.00 92.88 105 SER A N 1
ATOM 796 C CA . SER A 1 105 ? -22.904 1.014 24.090 1.00 92.88 105 SER A CA 1
ATOM 797 C C . SER A 1 105 ? -22.020 0.201 23.140 1.00 92.88 105 SER A C 1
ATOM 799 O O . SER A 1 105 ? -20.997 -0.352 23.571 1.00 92.88 105 SER A O 1
ATOM 801 N N . PRO A 1 106 ? -22.394 0.127 21.851 1.00 94.38 106 PRO A N 1
ATOM 802 C CA . PRO A 1 106 ? -21.648 -0.633 20.868 1.00 94.38 106 PRO A CA 1
ATOM 803 C C . PRO A 1 106 ? -20.291 0.014 20.594 1.00 94.38 106 PRO A C 1
ATOM 805 O O . PRO A 1 106 ? -20.168 1.238 20.545 1.00 94.38 106 PRO A O 1
ATOM 808 N N . ILE A 1 107 ? -19.284 -0.821 20.364 1.00 95.50 107 ILE A N 1
ATOM 809 C CA . ILE A 1 107 ? -17.956 -0.391 19.925 1.00 95.50 107 ILE A CA 1
ATOM 810 C C . ILE A 1 107 ? -17.634 -0.989 18.558 1.00 95.50 107 ILE A C 1
ATOM 812 O O . ILE A 1 107 ? -18.114 -2.057 18.186 1.00 95.50 107 ILE A O 1
ATOM 816 N N . THR A 1 108 ? -16.820 -0.277 17.788 1.00 95.81 108 THR A N 1
ATOM 817 C CA . THR A 1 108 ? -16.475 -0.645 16.414 1.00 95.81 108 THR A CA 1
ATOM 818 C C . THR A 1 108 ? -15.053 -1.212 16.360 1.00 95.81 108 THR A C 1
ATOM 820 O O . THR A 1 108 ? -14.129 -0.572 16.878 1.00 95.81 108 THR A O 1
ATOM 823 N N . PRO A 1 109 ? -14.836 -2.386 15.735 1.00 96.56 109 PRO A N 1
ATOM 824 C CA . PRO A 1 109 ? -13.493 -2.908 15.514 1.00 96.56 109 PRO A CA 1
ATOM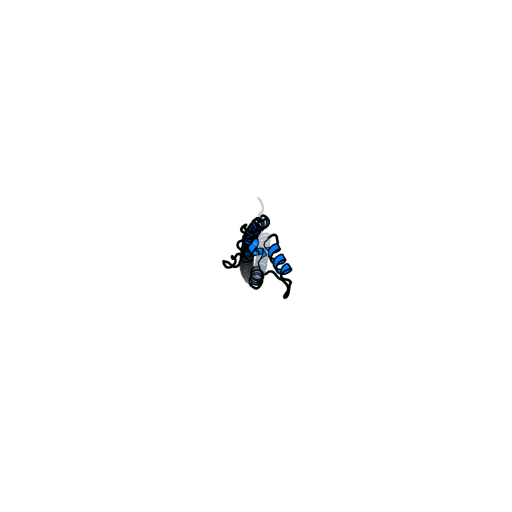 825 C C . PRO A 1 109 ? -12.702 -2.008 14.564 1.00 96.56 109 PRO A C 1
ATOM 827 O O . PRO A 1 109 ? -13.256 -1.382 13.659 1.00 96.56 109 PRO A O 1
ATOM 830 N N . LEU A 1 110 ? -11.386 -1.991 14.744 1.00 96.94 110 LEU A N 1
ATOM 831 C CA . LEU A 1 110 ? -10.471 -1.428 13.762 1.00 96.94 110 LEU A CA 1
ATOM 832 C C . LEU A 1 110 ? -10.227 -2.478 12.669 1.00 96.94 110 LEU A C 1
ATOM 834 O O . LEU A 1 110 ? -10.277 -3.685 12.922 1.00 96.94 110 LEU A O 1
ATOM 838 N N . VAL A 1 111 ? -9.949 -2.027 11.450 1.00 96.25 111 VAL A N 1
ATOM 839 C CA . VAL A 1 111 ? -9.413 -2.897 10.403 1.00 96.25 111 VAL A CA 1
ATOM 840 C C . VAL A 1 111 ? -7.932 -3.162 10.663 1.00 96.25 111 VAL A C 1
ATOM 842 O O . VAL A 1 111 ? -7.215 -2.331 11.236 1.00 96.25 111 VAL A O 1
ATOM 845 N N . ARG A 1 112 ? -7.466 -4.338 10.243 1.00 94.19 112 ARG A N 1
ATOM 846 C CA . ARG A 1 112 ? -6.056 -4.731 10.329 1.00 94.19 112 ARG A CA 1
ATOM 847 C C . ARG A 1 112 ? -5.197 -3.837 9.430 1.00 94.19 112 ARG A C 1
ATOM 849 O O . ARG A 1 112 ? -5.703 -3.133 8.558 1.00 9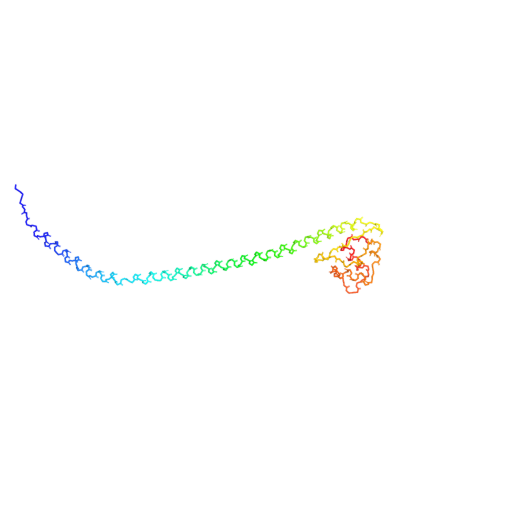4.19 112 ARG A O 1
ATOM 856 N N . SER A 1 113 ? -3.878 -3.875 9.615 1.00 88.62 113 SER A N 1
ATOM 857 C CA . SER A 1 113 ? -2.928 -3.058 8.839 1.00 88.62 113 SER A CA 1
ATOM 858 C C . SER A 1 113 ? -2.982 -3.310 7.329 1.00 88.62 113 SER A C 1
ATOM 860 O O . SER A 1 113 ? -2.625 -2.430 6.554 1.00 88.62 113 SER A O 1
ATOM 862 N N . ASN A 1 114 ? -3.449 -4.486 6.911 1.00 89.06 114 ASN A N 1
ATOM 863 C CA . ASN A 1 114 ? -3.666 -4.834 5.510 1.00 89.06 114 ASN A CA 1
ATOM 864 C C . ASN A 1 114 ? -5.053 -4.419 4.972 1.00 89.06 114 ASN A C 1
ATOM 866 O O . ASN A 1 114 ? -5.337 -4.652 3.802 1.00 89.06 114 ASN A O 1
ATOM 870 N N . GLY A 1 115 ? -5.909 -3.808 5.798 1.00 90.88 115 GLY A N 1
ATOM 871 C CA . GLY A 1 115 ? -7.270 -3.391 5.446 1.00 90.88 115 GLY A CA 1
ATOM 872 C C . GLY A 1 115 ? -8.357 -4.434 5.696 1.00 90.88 115 GLY A C 1
ATOM 873 O O . GLY A 1 115 ? -9.539 -4.101 5.620 1.00 90.88 115 GLY A O 1
ATOM 874 N N . ASP A 1 116 ? -7.995 -5.662 6.060 1.00 93.50 116 ASP A N 1
ATOM 875 C CA . ASP A 1 116 ? -8.983 -6.702 6.326 1.00 93.50 116 ASP A CA 1
ATOM 876 C C . ASP A 1 116 ? -9.728 -6.463 7.640 1.00 93.50 116 ASP A C 1
ATOM 878 O O . ASP A 1 116 ? -9.180 -5.960 8.628 1.00 93.50 116 ASP A O 1
ATOM 882 N N . GLN A 1 117 ? -10.972 -6.930 7.684 1.00 93.12 117 GLN A N 1
ATOM 883 C CA . GLN A 1 117 ? -11.742 -6.988 8.918 1.00 93.12 117 GLN A CA 1
ATOM 884 C C . GLN A 1 117 ? -11.221 -8.088 9.851 1.00 93.12 117 GLN A C 1
ATOM 886 O O . GLN A 1 117 ? -10.638 -9.088 9.424 1.00 93.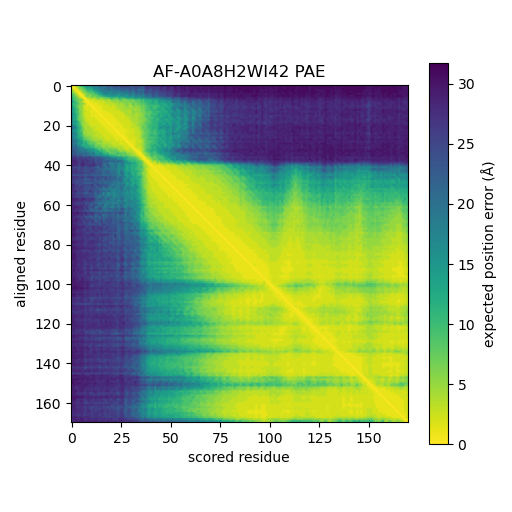12 117 GLN A O 1
ATOM 891 N N . LEU A 1 118 ? -11.456 -7.906 11.151 1.00 93.31 118 LEU A N 1
ATOM 892 C CA . LEU A 1 118 ? -11.245 -8.972 12.122 1.00 93.31 118 LEU A CA 1
ATOM 893 C C . LEU A 1 118 ? -12.202 -10.149 11.871 1.00 93.31 118 LEU A C 1
ATOM 895 O O . LEU A 1 118 ? -13.320 -9.936 11.396 1.00 93.31 118 LEU A O 1
ATOM 899 N N . PRO A 1 119 ? -11.812 -11.377 12.261 1.00 91.31 119 PRO A N 1
ATOM 900 C CA . PRO A 1 119 ? -12.723 -12.511 12.275 1.00 91.31 119 PRO A CA 1
ATOM 901 C C . PRO A 1 119 ? -14.024 -12.190 13.037 1.00 91.31 119 PRO A C 1
ATOM 903 O O . PRO A 1 119 ? -13.962 -11.600 14.126 1.00 91.31 119 PRO A O 1
ATOM 906 N N . PRO A 1 120 ? -15.196 -12.587 12.508 1.00 89.25 120 PRO A N 1
ATOM 907 C CA . PRO A 1 120 ? -16.474 -12.356 13.170 1.00 89.25 120 PRO A CA 1
ATOM 908 C C . PRO A 1 120 ? -16.491 -12.912 14.598 1.00 89.25 120 PRO A C 1
ATOM 910 O O . PRO A 1 120 ? -15.995 -14.006 14.859 1.00 89.25 120 PRO A O 1
ATOM 913 N N . GLY A 1 121 ? -17.053 -12.147 15.536 1.00 88.44 121 GLY A N 1
ATOM 914 C CA . GLY A 1 121 ? -17.167 -12.539 16.946 1.00 88.44 121 GLY A CA 1
ATOM 915 C C . GLY A 1 121 ? -15.876 -12.423 17.766 1.00 88.44 121 GLY A C 1
ATOM 916 O O . GLY A 1 121 ? -15.931 -12.509 18.994 1.00 88.44 121 GLY A O 1
ATOM 917 N N . LEU A 1 122 ? -14.718 -12.169 17.143 1.00 93.06 122 LEU A N 1
ATOM 918 C CA . LEU A 1 122 ? -13.471 -11.998 17.891 1.00 93.06 122 LEU A CA 1
ATOM 919 C C . LEU A 1 122 ? -13.467 -10.687 18.684 1.00 93.06 122 LEU A C 1
ATOM 921 O O . LEU A 1 122 ? -13.150 -10.687 19.875 1.00 93.06 122 LEU A O 1
ATOM 925 N N . PHE A 1 123 ? -13.854 -9.580 18.048 1.00 95.31 123 PHE A N 1
ATOM 926 C CA . PHE A 1 123 ? -13.934 -8.278 18.706 1.00 95.31 123 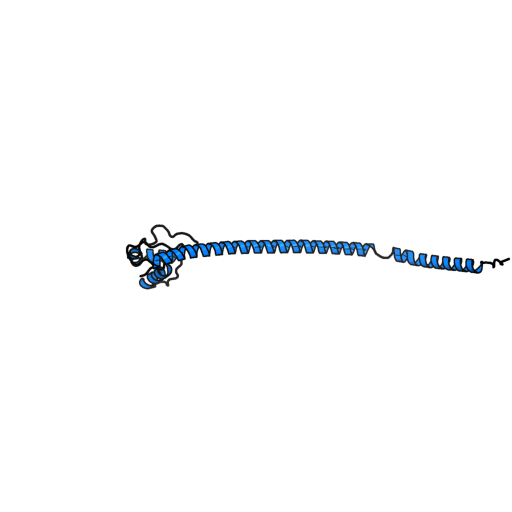PHE A CA 1
ATOM 927 C C . PHE A 1 123 ? -15.172 -8.194 19.621 1.00 95.31 123 PHE A C 1
ATOM 929 O O . PHE A 1 123 ? -16.219 -8.730 19.255 1.00 95.31 123 PHE A O 1
ATOM 936 N N . PRO A 1 124 ? -15.075 -7.564 20.805 1.00 95.12 124 PRO A N 1
ATOM 937 C CA . PRO A 1 124 ? -16.224 -7.355 21.687 1.00 95.12 124 PRO A CA 1
ATOM 938 C C . PRO A 1 124 ? -17.279 -6.460 21.036 1.00 95.12 124 PRO A C 1
ATOM 940 O O . PRO A 1 124 ? -16.927 -5.500 20.355 1.00 95.12 124 PRO A O 1
ATOM 943 N N . ALA A 1 125 ? -18.561 -6.744 21.265 1.00 94.69 125 ALA A N 1
ATOM 944 C CA . ALA A 1 125 ? -19.639 -5.931 20.702 1.00 94.69 125 ALA A CA 1
ATOM 945 C C . ALA A 1 125 ? -19.837 -4.620 21.475 1.00 94.69 125 ALA A C 1
ATOM 947 O O . ALA A 1 125 ? -20.234 -3.610 20.896 1.00 94.69 125 ALA A O 1
ATOM 948 N N . THR A 1 126 ? -19.547 -4.631 22.778 1.00 95.44 126 THR A N 1
ATOM 949 C CA . THR A 1 126 ? -19.826 -3.527 23.703 1.00 95.44 126 THR A CA 1
ATOM 950 C C . THR A 1 126 ? -18.604 -3.135 24.533 1.00 95.44 126 THR A C 1
ATOM 952 O O . THR A 1 126 ? -17.642 -3.899 24.674 1.00 95.44 126 THR A O 1
ATOM 955 N N . CYS A 1 127 ? -18.638 -1.934 25.113 1.00 93.56 127 CYS A N 1
ATOM 956 C CA . CYS A 1 127 ? -17.574 -1.445 25.995 1.00 93.56 127 CYS A CA 1
ATOM 957 C C . CYS A 1 127 ? -17.398 -2.333 27.245 1.00 93.56 127 CYS A C 1
ATOM 959 O O . CYS A 1 127 ? -16.270 -2.629 27.647 1.00 93.56 127 CYS A O 1
ATOM 961 N N . GLY A 1 128 ? -18.494 -2.839 27.819 1.00 93.56 128 GLY A N 1
ATOM 962 C CA . GLY A 1 128 ? -18.466 -3.767 28.952 1.00 93.56 128 GLY A CA 1
ATOM 963 C C . GLY A 1 128 ? -17.766 -5.084 28.610 1.00 93.56 128 GLY A C 1
ATOM 964 O O . GLY A 1 128 ? -16.864 -5.519 29.331 1.00 93.56 128 GLY A O 1
ATOM 965 N N . GLU A 1 129 ? -18.093 -5.683 27.460 1.00 95.06 129 GLU A N 1
ATOM 966 C CA . GLU A 1 129 ? -17.395 -6.882 26.978 1.00 95.06 129 GLU A CA 1
ATOM 967 C C . GLU A 1 129 ? -15.905 -6.620 26.720 1.00 95.06 129 GLU A C 1
ATOM 969 O O . GLU A 1 129 ? -15.064 -7.482 26.987 1.00 95.06 129 GLU A O 1
ATOM 974 N N . PHE A 1 130 ? -15.561 -5.424 26.236 1.00 94.94 130 PHE A N 1
ATOM 975 C CA . PHE A 1 130 ? -14.173 -5.026 26.027 1.00 94.94 130 PHE A CA 1
ATOM 976 C C . PHE A 1 130 ? -13.392 -4.949 27.338 1.00 94.94 130 PHE A C 1
ATOM 978 O O . PHE A 1 130 ? -12.297 -5.505 27.434 1.00 94.94 130 PHE A O 1
ATOM 985 N N . ARG A 1 131 ? -13.957 -4.334 28.383 1.00 91.25 131 ARG A N 1
ATOM 986 C CA . ARG A 1 131 ? -13.336 -4.291 29.719 1.00 91.25 131 ARG A CA 1
ATOM 987 C C . ARG A 1 131 ? -13.199 -5.686 30.336 1.00 91.25 131 ARG A C 1
ATOM 989 O O . ARG A 1 131 ? -12.241 -5.949 31.069 1.00 91.25 131 ARG A O 1
ATOM 996 N N . ALA A 1 132 ? -14.108 -6.600 30.001 1.00 93.38 132 ALA A N 1
ATOM 997 C CA . ALA A 1 132 ? -14.074 -7.984 30.460 1.00 93.38 132 ALA A CA 1
ATOM 998 C C . ALA A 1 132 ? -13.026 -8.864 29.742 1.00 93.38 132 ALA A C 1
ATOM 1000 O O . ALA A 1 132 ? -12.679 -9.928 30.270 1.00 93.38 132 ALA A O 1
ATOM 1001 N N . LEU A 1 133 ? -12.463 -8.434 28.600 1.00 93.31 133 LEU A N 1
ATOM 1002 C CA . LEU A 1 133 ? -11.517 -9.218 27.785 1.00 93.31 133 LEU A CA 1
ATOM 1003 C C . LEU A 1 133 ? -10.357 -9.793 28.597 1.00 93.31 133 LEU A C 1
ATOM 1005 O O . LEU A 1 133 ? -9.615 -9.067 29.251 1.00 93.31 133 LEU A O 1
ATOM 1009 N N . ASN A 1 134 ? -10.138 -11.099 28.542 1.00 92.31 134 ASN A N 1
ATOM 1010 C CA . ASN A 1 134 ? -9.036 -11.753 29.241 1.00 92.31 134 ASN A CA 1
ATOM 1011 C C . ASN A 1 134 ? -8.555 -12.993 28.475 1.00 92.31 134 ASN A C 1
ATOM 1013 O O . ASN A 1 134 ? -9.115 -13.351 27.436 1.00 92.31 134 ASN A O 1
ATOM 1017 N N . GLY A 1 135 ? -7.487 -13.613 28.983 1.00 89.62 135 GLY A N 1
ATOM 1018 C CA . GLY A 1 135 ? -6.992 -14.896 28.489 1.00 89.62 135 GLY A CA 1
ATOM 1019 C C . GLY A 1 135 ? -6.669 -14.889 26.995 1.00 89.62 135 GLY A C 1
ATOM 1020 O O . GLY A 1 135 ? -6.048 -13.953 26.489 1.00 89.62 135 GLY A O 1
ATOM 1021 N N . GLN A 1 136 ? -7.099 -15.947 26.304 1.00 91.50 136 GLN A N 1
ATOM 1022 C CA . GLN A 1 136 ? -6.780 -16.185 24.898 1.00 91.50 136 GLN A CA 1
ATOM 1023 C C . GLN A 1 136 ? -7.362 -15.115 23.970 1.00 91.50 136 GLN A C 1
ATOM 1025 O O . GLN A 1 136 ? -6.642 -14.596 23.129 1.00 91.50 136 GLN A O 1
ATOM 1030 N N . ARG A 1 137 ? -8.617 -14.697 24.179 1.00 92.81 137 ARG A N 1
ATOM 1031 C CA . ARG A 1 137 ? -9.288 -13.717 23.305 1.00 92.81 137 ARG A CA 1
ATOM 1032 C C . ARG A 1 137 ? -8.567 -12.365 23.278 1.00 92.81 137 ARG A C 1
ATOM 1034 O O . ARG A 1 137 ? -8.478 -11.730 22.233 1.00 92.81 137 ARG A O 1
ATOM 1041 N N . LEU A 1 138 ? -8.029 -11.930 24.421 1.00 94.75 138 LEU A N 1
ATOM 1042 C CA . LEU A 1 138 ? -7.199 -10.723 24.490 1.00 94.75 138 LEU A CA 1
ATOM 1043 C C . LEU A 1 138 ? -5.881 -10.908 23.724 1.00 94.75 138 LEU A C 1
ATOM 1045 O O . LEU A 1 138 ? -5.480 -10.016 22.983 1.00 94.75 138 LEU A O 1
ATOM 1049 N N . THR A 1 139 ? -5.223 -12.056 23.889 1.00 93.50 139 THR A N 1
ATOM 1050 C CA . THR A 1 139 ? -3.985 -12.389 23.169 1.00 93.50 139 THR A CA 1
ATOM 1051 C C . THR A 1 139 ? -4.209 -12.427 21.657 1.00 93.50 139 THR A C 1
ATOM 1053 O O . THR A 1 139 ? -3.439 -11.819 20.919 1.00 93.50 139 THR A O 1
ATOM 1056 N N . ASP A 1 140 ? -5.297 -13.050 21.204 1.00 94.56 140 ASP A N 1
ATOM 1057 C CA . ASP A 1 140 ? -5.659 -13.131 19.789 1.00 94.56 140 ASP A CA 1
ATOM 1058 C C . ASP A 1 140 ? -5.885 -11.733 19.202 1.00 94.56 140 ASP A C 1
ATOM 1060 O O . ASP A 1 140 ? -5.380 -11.427 18.128 1.00 94.56 140 ASP A O 1
ATOM 1064 N N . LEU A 1 141 ? -6.589 -10.846 19.916 1.00 95.69 141 LEU A N 1
ATOM 1065 C CA . LEU A 1 141 ? -6.798 -9.464 19.471 1.00 95.69 141 LEU A CA 1
ATOM 1066 C C . LEU A 1 141 ? -5.489 -8.673 19.381 1.00 95.69 141 LEU A C 1
ATOM 1068 O O . LEU A 1 141 ? -5.267 -7.981 18.388 1.00 95.69 141 LEU A O 1
ATOM 1072 N N . LEU A 1 142 ? -4.606 -8.792 20.377 1.00 95.19 142 LEU A N 1
ATOM 1073 C CA . LEU A 1 142 ? -3.282 -8.163 20.332 1.00 95.19 142 LEU A CA 1
ATOM 1074 C C . LEU A 1 142 ? -2.478 -8.659 19.122 1.00 95.19 142 LEU A C 1
ATOM 1076 O O . LEU A 1 142 ? -1.856 -7.854 18.432 1.00 95.19 142 LEU A O 1
ATOM 1080 N N . GLN A 1 143 ? -2.544 -9.957 18.822 1.00 93.94 143 GLN A N 1
ATOM 1081 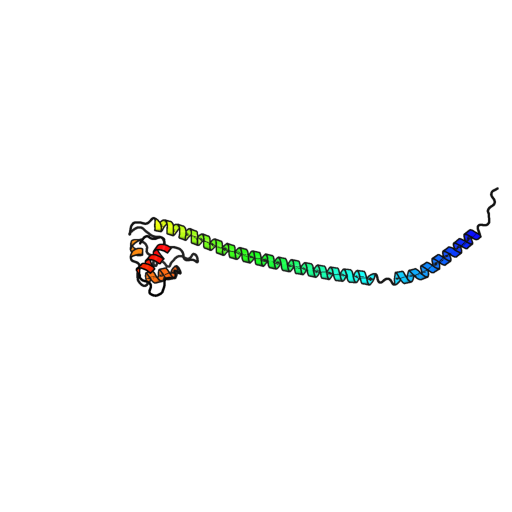C CA . GLN A 1 143 ? -1.860 -10.551 17.678 1.00 93.94 143 GLN A CA 1
ATOM 1082 C C . GLN A 1 143 ? -2.462 -10.100 16.340 1.00 93.94 143 GLN A C 1
ATOM 1084 O O . GLN A 1 143 ? -1.717 -9.724 15.440 1.00 93.94 143 GLN A O 1
ATOM 1089 N N . GLN A 1 144 ? -3.791 -10.074 16.202 1.00 94.81 144 GLN A N 1
ATOM 1090 C CA . GLN A 1 144 ? -4.459 -9.627 14.971 1.00 94.81 144 GLN A CA 1
ATOM 1091 C C . GLN A 1 144 ? -4.146 -8.165 14.631 1.00 94.81 144 GLN A C 1
ATOM 1093 O O . GLN A 1 144 ? -4.040 -7.815 13.456 1.00 94.81 144 GLN A O 1
ATOM 1098 N N . TYR A 1 145 ? -3.973 -7.317 15.648 1.00 95.25 145 TYR A N 1
ATOM 1099 C CA . TYR A 1 145 ? -3.560 -5.924 15.479 1.00 95.25 145 TYR A CA 1
ATOM 1100 C C . TYR A 1 145 ? -2.036 -5.729 15.445 1.00 95.25 145 TYR A C 1
ATOM 1102 O O . TYR A 1 145 ? -1.577 -4.592 15.340 1.00 95.25 145 TYR A O 1
ATOM 1110 N N . ASN A 1 146 ? -1.245 -6.808 15.509 1.00 94.44 146 ASN A N 1
ATOM 1111 C CA . ASN A 1 146 ? 0.220 -6.772 15.579 1.00 94.44 146 ASN A CA 1
ATOM 1112 C C . ASN A 1 146 ? 0.750 -5.848 16.696 1.00 94.44 146 ASN A C 1
ATOM 1114 O O . ASN A 1 146 ? 1.740 -5.135 16.524 1.00 94.44 146 ASN A O 1
ATOM 1118 N N . LEU A 1 147 ? 0.076 -5.840 17.849 1.00 93.75 147 LEU A N 1
ATOM 1119 C CA . LEU A 1 147 ? 0.461 -5.039 19.006 1.00 93.75 147 LEU A CA 1
ATOM 1120 C C . LEU A 1 147 ? 1.561 -5.756 19.786 1.00 93.75 147 LEU A C 1
ATOM 1122 O O . LEU A 1 147 ? 1.356 -6.835 20.341 1.00 93.75 147 LEU A O 1
ATOM 1126 N N . ASN A 1 148 ? 2.738 -5.136 19.834 1.00 89.31 148 ASN A N 1
ATOM 1127 C CA . ASN A 1 148 ? 3.893 -5.699 20.517 1.00 89.31 148 ASN A CA 1
ATOM 1128 C C . ASN A 1 148 ? 3.762 -5.503 22.034 1.00 89.31 148 ASN A C 1
ATOM 1130 O O . ASN A 1 148 ? 4.070 -4.431 22.559 1.00 89.31 148 ASN A O 1
ATOM 1134 N N . VAL A 1 149 ? 3.291 -6.537 22.732 1.00 89.69 149 VAL A N 1
ATOM 1135 C CA . VAL A 1 149 ? 3.234 -6.563 24.196 1.00 89.69 149 VAL A CA 1
ATOM 1136 C C . VAL A 1 149 ? 4.221 -7.611 24.719 1.00 89.69 149 VAL A C 1
ATOM 1138 O O . VAL A 1 149 ? 4.163 -8.755 24.266 1.00 89.69 149 VAL A O 1
ATOM 1141 N N . PRO A 1 150 ? 5.114 -7.265 25.671 1.00 87.44 150 PRO A N 1
ATOM 1142 C CA . PRO A 1 150 ? 6.101 -8.200 26.201 1.00 87.44 150 PRO A CA 1
ATOM 1143 C C . PRO A 1 150 ? 5.485 -9.500 26.726 1.00 87.44 150 PRO A C 1
ATOM 1145 O O . PRO A 1 150 ? 4.429 -9.500 27.371 1.00 87.44 150 PRO A O 1
ATOM 1148 N N . ALA A 1 151 ? 6.184 -10.614 26.500 1.00 82.38 151 ALA A N 1
ATOM 1149 C CA . ALA A 1 151 ? 5.807 -11.901 27.069 1.00 82.38 151 ALA A CA 1
ATOM 1150 C C . ALA A 1 151 ? 5.769 -11.805 28.605 1.00 82.38 151 ALA A C 1
ATOM 1152 O O . ALA A 1 151 ? 6.703 -11.310 29.230 1.00 82.38 151 ALA A O 1
ATOM 1153 N N . GLY A 1 152 ? 4.667 -12.254 29.211 1.00 83.88 152 GLY A N 1
ATOM 1154 C CA . GLY A 1 152 ? 4.459 -12.169 30.661 1.00 83.88 152 GLY A CA 1
ATOM 1155 C C . GLY A 1 152 ? 3.920 -10.827 31.170 1.00 83.88 152 GLY A C 1
ATOM 1156 O O . GLY A 1 152 ? 3.737 -10.687 32.378 1.00 83.88 152 GLY A O 1
ATOM 1157 N N . ALA A 1 153 ? 3.611 -9.861 30.294 1.00 90.12 153 ALA A N 1
ATOM 1158 C CA . ALA A 1 153 ? 3.025 -8.591 30.719 1.00 90.12 153 ALA A CA 1
ATOM 1159 C C . ALA A 1 153 ? 1.734 -8.790 31.550 1.00 90.12 153 ALA A C 1
ATOM 1161 O O . ALA A 1 153 ? 0.894 -9.646 31.212 1.00 90.12 153 ALA A O 1
ATOM 1162 N N . PRO A 1 154 ? 1.521 -7.985 32.608 1.00 93.00 154 PRO A N 1
ATOM 1163 C CA . PRO A 1 154 ? 0.293 -8.011 33.392 1.00 93.00 154 PRO A CA 1
ATOM 1164 C C . PRO A 1 154 ? -0.958 -7.872 32.518 1.00 93.00 154 PRO A C 1
ATOM 1166 O O . PRO A 1 154 ? -0.949 -7.222 31.470 1.00 93.00 154 PRO A O 1
ATOM 1169 N N . LEU A 1 155 ? -2.069 -8.472 32.955 1.00 92.00 155 LEU A N 1
ATOM 1170 C CA . LEU A 1 155 ? -3.351 -8.380 32.243 1.00 92.00 155 LEU A CA 1
ATOM 1171 C C . LEU A 1 155 ? -3.778 -6.918 32.029 1.00 92.00 155 LEU A C 1
ATOM 1173 O O . LEU A 1 155 ? -4.253 -6.566 30.951 1.00 92.00 155 LEU A O 1
ATOM 1177 N N . ALA A 1 156 ? -3.577 -6.073 33.044 1.00 91.94 156 ALA A N 1
ATOM 1178 C CA . ALA A 1 156 ? -3.913 -4.655 32.990 1.00 91.94 156 ALA A CA 1
ATOM 1179 C C . ALA A 1 156 ? -3.152 -3.915 31.877 1.00 91.94 156 ALA A C 1
ATOM 1181 O O . ALA A 1 156 ? -3.757 -3.131 31.150 1.00 91.94 156 ALA A O 1
ATOM 1182 N N . ASP A 1 157 ? -1.862 -4.203 31.686 1.00 93.06 157 ASP A N 1
ATOM 1183 C CA . ASP A 1 157 ? -1.046 -3.540 30.663 1.00 93.06 157 ASP A CA 1
ATOM 1184 C C . ASP A 1 157 ? -1.403 -4.017 29.253 1.00 93.06 157 ASP A C 1
ATOM 1186 O O . ASP A 1 157 ? -1.521 -3.206 28.336 1.00 93.06 157 ASP A O 1
ATOM 1190 N N . ARG A 1 158 ? -1.678 -5.317 29.088 1.00 94.19 158 ARG A N 1
ATOM 1191 C CA . ARG A 1 158 ? -2.210 -5.875 27.834 1.00 94.19 158 ARG A CA 1
ATOM 1192 C C . ARG A 1 158 ? -3.533 -5.221 27.437 1.00 94.19 158 ARG A C 1
ATOM 1194 O O . ARG A 1 158 ? -3.692 -4.800 26.293 1.00 94.19 158 ARG A O 1
ATOM 1201 N N . ARG A 1 159 ? -4.465 -5.094 28.389 1.00 94.25 159 ARG A N 1
ATOM 1202 C CA . ARG A 1 159 ? -5.744 -4.401 28.171 1.00 94.25 159 ARG A CA 1
ATOM 1203 C C . ARG A 1 159 ? -5.536 -2.933 27.839 1.00 94.25 159 ARG A C 1
ATOM 1205 O O . ARG A 1 159 ? -6.160 -2.453 26.904 1.00 94.25 159 ARG A O 1
ATOM 1212 N N . ARG A 1 160 ? -4.652 -2.239 28.563 1.00 93.69 160 ARG A N 1
ATOM 1213 C CA . ARG A 1 160 ? -4.332 -0.828 28.311 1.00 93.69 160 ARG A CA 1
ATOM 1214 C C . ARG A 1 160 ? -3.759 -0.622 26.911 1.00 93.69 160 ARG A C 1
ATOM 1216 O O . ARG A 1 160 ? -4.161 0.312 26.231 1.00 93.69 160 ARG A O 1
ATOM 1223 N N . CYS A 1 161 ? -2.870 -1.504 26.455 1.00 94.94 161 CYS A N 1
ATOM 1224 C CA . CYS A 1 161 ? -2.325 -1.444 25.100 1.00 94.94 161 CYS A CA 1
ATOM 1225 C C . CYS A 1 161 ? -3.436 -1.562 24.043 1.00 94.94 161 CYS A C 1
ATOM 1227 O O . CYS A 1 161 ? -3.542 -0.714 23.155 1.00 94.94 161 CYS A O 1
ATOM 1229 N N . LEU A 1 162 ? -4.316 -2.560 24.180 1.00 96.25 162 LEU A N 1
ATOM 1230 C CA . LEU A 1 162 ? -5.444 -2.735 23.264 1.00 96.25 162 LEU A CA 1
ATOM 1231 C C . LEU A 1 162 ? -6.431 -1.558 23.339 1.00 96.25 162 LEU A C 1
ATOM 1233 O O . LEU A 1 162 ? -6.905 -1.081 22.311 1.00 96.25 162 LEU A O 1
ATOM 1237 N N . SER A 1 163 ? -6.726 -1.060 24.541 1.00 95.44 163 SER A N 1
ATOM 1238 C CA . SER A 1 163 ? -7.676 0.036 24.748 1.00 95.44 163 SER A CA 1
ATOM 1239 C C . SER A 1 163 ? -7.179 1.343 24.143 1.00 95.44 163 SER A C 1
ATOM 1241 O O . SER A 1 163 ? -7.943 2.034 23.476 1.00 95.44 163 SER A O 1
ATOM 1243 N N . GLN A 1 164 ? -5.889 1.650 24.296 1.00 95.75 164 GLN A N 1
ATOM 1244 C CA . GLN A 1 164 ? -5.252 2.803 23.665 1.00 95.75 164 GLN A CA 1
ATOM 1245 C C . GLN A 1 164 ? -5.286 2.685 22.141 1.00 95.75 164 GLN A C 1
ATOM 1247 O O . GLN A 1 164 ? -5.617 3.652 21.458 1.00 95.75 164 GLN A O 1
ATOM 1252 N N . HIS A 1 165 ? -5.006 1.497 21.600 1.00 96.00 165 HIS A N 1
ATOM 1253 C CA . HIS A 1 165 ? -5.057 1.267 20.160 1.00 96.00 165 HIS A CA 1
ATOM 1254 C C . HIS A 1 165 ? -6.468 1.459 19.579 1.00 96.00 165 HIS A C 1
ATOM 1256 O O . HIS A 1 165 ? -6.624 2.083 18.524 1.00 96.00 165 HIS A O 1
ATOM 1262 N N . CYS A 1 166 ? -7.492 0.949 20.269 1.00 96.06 166 CYS A N 1
ATOM 1263 C CA . CYS A 1 166 ? -8.893 1.027 19.850 1.00 96.06 166 CYS A CA 1
ATOM 1264 C C . CYS A 1 166 ? -9.608 2.319 20.285 1.00 96.06 166 CYS A C 1
ATOM 1266 O O . CYS A 1 166 ? -10.760 2.511 19.903 1.00 96.06 166 CYS A O 1
ATOM 1268 N N . ALA A 1 167 ? -8.939 3.183 21.057 1.00 96.69 167 ALA A N 1
ATOM 1269 C CA . ALA A 1 167 ? -9.494 4.375 21.698 1.00 96.69 167 ALA A CA 1
ATOM 1270 C C . ALA A 1 167 ? -10.731 4.096 22.578 1.00 96.69 167 ALA A C 1
ATOM 1272 O O . ALA A 1 167 ? -11.697 4.850 22.561 1.00 96.69 167 ALA A O 1
ATOM 1273 N N . VAL A 1 168 ? -10.700 3.008 23.351 1.00 94.12 168 VAL A N 1
ATOM 1274 C CA . VAL A 1 168 ? -11.759 2.639 24.307 1.00 94.12 168 VAL A CA 1
ATOM 1275 C C . VAL A 1 168 ? -11.329 3.023 25.725 1.00 94.12 168 VAL A C 1
ATOM 1277 O O . VAL A 1 168 ? -10.208 2.722 26.142 1.00 94.12 168 VAL A O 1
ATOM 1280 N N . SER A 1 169 ? -12.220 3.662 26.486 1.00 88.56 169 SER A N 1
ATOM 1281 C CA . SER A 1 169 ? -11.976 4.011 27.891 1.00 88.56 169 SER A CA 1
ATOM 1282 C C . SER A 1 169 ? -12.132 2.794 28.812 1.00 88.56 169 SER A C 1
ATOM 1284 O O . SER A 1 169 ? -13.213 2.199 28.898 1.00 88.56 169 SER A O 1
ATOM 1286 N N . LEU A 1 170 ? -11.042 2.444 29.505 1.00 81.62 170 LEU A N 1
ATOM 1287 C CA . LEU A 1 170 ? -11.011 1.408 30.545 1.00 81.62 170 LEU A CA 1
ATOM 1288 C C . LEU A 1 170 ? -11.562 1.913 31.873 1.00 81.62 170 LEU A C 1
ATOM 1290 O O . LEU A 1 170 ? -11.245 3.070 32.228 1.00 81.62 170 LEU A O 1
#

Solvent-accessible surface area (backbone atoms only — not comparable to full-atom values): 9716 Å² total; per-residue (Å²): 139,82,83,83,71,82,59,60,67,60,53,53,49,52,52,53,53,49,52,49,51,53,52,52,48,66,59,47,52,60,55,59,73,64,51,70,61,69,58,55,54,52,50,52,51,53,50,51,53,54,50,51,52,50,50,54,52,49,54,51,49,52,53,52,52,52,50,52,51,51,53,54,49,51,57,50,50,53,54,49,52,52,53,50,53,39,48,52,56,33,50,52,23,26,55,54,19,56,69,50,84,52,49,83,40,73,42,56,75,56,54,27,97,86,56,47,74,67,66,86,82,68,63,51,61,21,46,43,53,51,71,64,57,51,72,67,64,43,52,51,52,35,56,66,65,67,54,93,68,66,89,86,58,54,69,69,57,56,50,49,54,54,24,63,74,46,31,40,82,125

Foldseek 3Di:
DDDDDPCVVVVVVVVVVVVVVVVVCVVVVVVVVPPPPVVVVVVVVVVVVVVVVVVVVVVVVVVVVVVVVVVVVVVVVVLVVQQVVLCVQLVVQLVLQLPDDDFADAGDDRAENRRHDDDPPLDDGGLVVLVVDDDPSLVVLCVRNVPDDDDPDDRVVSSVSSCVSSNHDD

Mean predicted aligned error: 12.8 Å

Organism: NCBI:txid456999

InterPro domains:
  IPR012917 Protein of unknown function DUF3294 [PF07957] (86-151)

pLDDT: mean 87.83, std 11.98, range [41.31, 97.88]

Nearest PDB structures (foldseek):
  9ja6-assembly1_A  TM=4.256E-01  e=6.698E-03  Schizosaccharomyces pombe 972h-
  9ja5-assembly1_A  TM=6.712E-01  e=1.458E-01  Schizosaccharomyces pombe 972h-

Sequence (170 aa):
MAQLQPEWPIITNAFTDLEHAGAVLREQVPRIANIPVPNNIAQIQAMLVAMEARLAASITGVRNDVTQLQNGLNARIDLLTQVVQVNELNGRARAVNASVKDELSPITPLVRSNGDQLPPGLFPATCGEFRALNGQRLTDLLQQYNLNVPAGAPLADRRRCLSQHCAVSL